Protein AF-A0A964CCB4-F1 (afdb_monomer)

pLDDT: mean 79.72, std 9.69, range [61.81, 94.62]

Structure (mmCIF, N/CA/C/O backbone):
data_AF-A0A964CCB4-F1
#
_entry.id   AF-A0A964CCB4-F1
#
loop_
_atom_site.group_PDB
_atom_site.id
_atom_site.type_symbol
_atom_site.label_atom_id
_atom_site.label_alt_id
_atom_site.label_comp_id
_atom_site.label_asym_id
_atom_site.label_entity_id
_atom_site.label_seq_id
_atom_site.pdbx_PDB_ins_code
_atom_site.Cartn_x
_atom_site.Cartn_y
_atom_site.Cartn_z
_atom_site.occupancy
_atom_site.B_iso_or_equiv
_atom_site.auth_seq_id
_atom_site.auth_comp_id
_atom_site.auth_asym_id
_atom_site.auth_atom_id
_atom_site.pdbx_PDB_model_num
ATOM 1 N N . MET A 1 1 ? -17.212 7.388 25.214 1.00 61.81 1 MET A N 1
ATOM 2 C CA . MET A 1 1 ? -15.816 7.767 24.886 1.00 61.81 1 MET A CA 1
ATOM 3 C C . MET A 1 1 ? -15.110 6.676 24.082 1.00 61.81 1 MET A C 1
ATOM 5 O O . MET A 1 1 ? -14.204 7.015 23.341 1.00 61.81 1 MET A O 1
ATOM 9 N N . GLU A 1 2 ? -15.570 5.421 24.143 1.00 65.25 2 GLU A N 1
ATOM 10 C CA . GLU A 1 2 ? -15.034 4.282 23.373 1.00 65.25 2 GLU A CA 1
ATOM 11 C C . GLU A 1 2 ? -15.274 4.381 21.849 1.00 65.25 2 GLU A C 1
ATOM 13 O O . GLU A 1 2 ? -14.494 3.853 21.061 1.00 65.25 2 GLU A O 1
ATOM 18 N N . ASP A 1 3 ? -16.310 5.101 21.399 1.00 74.31 3 ASP A N 1
ATOM 19 C CA . ASP A 1 3 ? -16.619 5.224 19.963 1.00 74.31 3 ASP A CA 1
ATOM 20 C C . ASP A 1 3 ? -15.598 6.066 19.184 1.00 74.31 3 ASP A C 1
ATOM 22 O O . ASP A 1 3 ? -15.291 5.766 18.032 1.00 74.31 3 ASP A O 1
ATOM 26 N N . ILE A 1 4 ? -15.040 7.108 19.810 1.00 86.38 4 ILE A N 1
ATOM 27 C CA . ILE A 1 4 ? -14.054 7.996 19.169 1.00 86.38 4 ILE A CA 1
ATOM 28 C C . ILE A 1 4 ? -12.733 7.257 18.949 1.00 86.38 4 ILE A C 1
ATOM 30 O O . ILE A 1 4 ? -12.121 7.394 17.891 1.00 86.38 4 ILE A O 1
ATOM 34 N N . GLU A 1 5 ? -12.319 6.444 19.920 1.00 84.12 5 GLU A N 1
ATOM 35 C CA . GLU A 1 5 ? -11.136 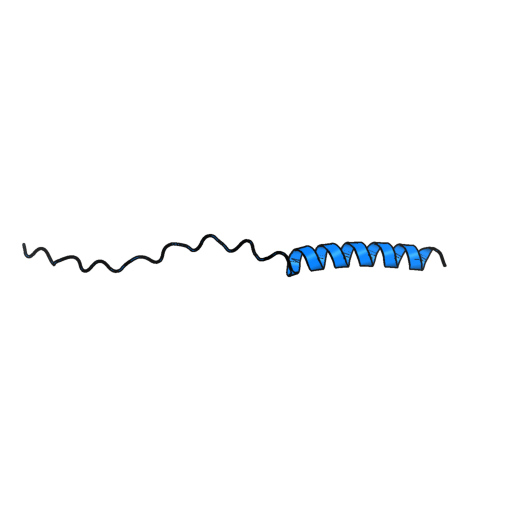5.586 19.806 1.00 84.12 5 GLU A CA 1
ATOM 36 C C . GLU A 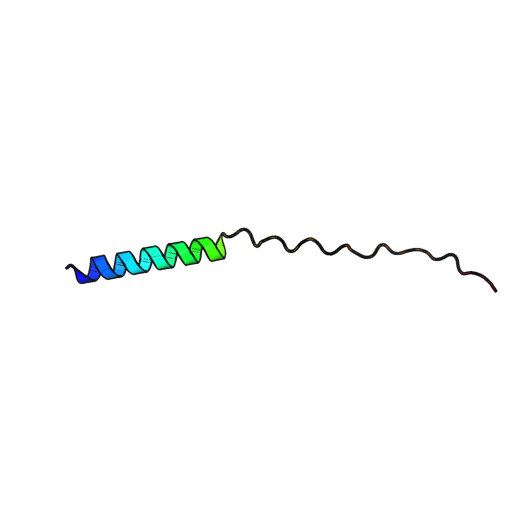1 5 ? -11.276 4.614 18.635 1.00 84.12 5 GLU A C 1
ATOM 38 O O . GLU A 1 5 ? -10.394 4.527 17.784 1.00 84.12 5 GLU A O 1
ATOM 43 N N . LYS A 1 6 ? -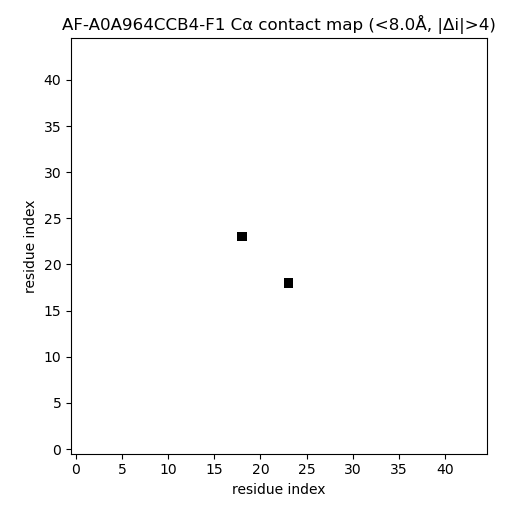12.442 3.975 18.513 1.00 85.94 6 LYS A N 1
ATOM 44 C CA . LYS A 1 6 ? -12.730 3.022 17.437 1.00 85.94 6 LYS A CA 1
ATOM 45 C C . LYS A 1 6 ? -12.679 3.660 16.045 1.00 85.94 6 LYS A C 1
ATOM 47 O O . LYS A 1 6 ? -12.167 3.060 15.100 1.00 85.94 6 LYS A O 1
ATOM 52 N N . VAL A 1 7 ? -13.189 4.887 15.922 1.00 92.06 7 VAL A N 1
ATOM 53 C CA . VAL A 1 7 ? -13.156 5.659 14.670 1.00 92.06 7 VAL A CA 1
ATOM 54 C C . VAL A 1 7 ? -11.728 6.091 14.327 1.00 92.06 7 VAL A C 1
ATOM 56 O O . VAL A 1 7 ? -11.326 6.013 13.167 1.00 92.06 7 VAL A O 1
ATOM 59 N N . LEU A 1 8 ? -10.929 6.498 15.319 1.00 91.69 8 LEU A N 1
ATOM 60 C CA . LEU A 1 8 ? -9.517 6.839 15.116 1.00 91.69 8 LEU A CA 1
ATOM 61 C C . LEU A 1 8 ? -8.686 5.632 14.662 1.00 91.69 8 LEU A C 1
ATOM 63 O O . LEU A 1 8 ? -7.822 5.784 13.795 1.00 91.69 8 LEU A O 1
ATOM 67 N N . GLU A 1 9 ? -8.970 4.443 15.196 1.00 89.44 9 GLU A N 1
ATOM 68 C CA . GLU A 1 9 ? -8.352 3.183 14.769 1.00 89.44 9 GLU A CA 1
ATOM 69 C C . GLU A 1 9 ? -8.622 2.916 13.276 1.00 89.44 9 GLU A C 1
ATOM 71 O O . GLU A 1 9 ? -7.699 2.678 12.495 1.00 89.44 9 GLU A O 1
ATOM 76 N N . GLN A 1 10 ? -9.884 3.057 12.851 1.00 89.81 10 GLN A N 1
ATOM 77 C CA . GLN A 1 10 ? -10.286 2.900 11.449 1.00 89.81 10 GLN A CA 1
ATOM 78 C C . GLN A 1 10 ? -9.614 3.924 10.529 1.00 89.81 10 GLN A C 1
ATOM 80 O O . GLN A 1 10 ? -9.144 3.562 9.449 1.00 89.81 10 GLN A O 1
ATOM 85 N N . ILE A 1 11 ? -9.527 5.188 10.949 1.00 94.62 11 ILE A N 1
ATOM 86 C CA . ILE A 1 11 ? -8.866 6.239 10.165 1.00 94.62 11 ILE A CA 1
ATOM 87 C C . ILE A 1 11 ? -7.375 5.929 10.003 1.00 94.62 11 ILE A C 1
ATOM 89 O O . ILE A 1 11 ? -6.844 6.080 8.904 1.00 94.62 11 ILE A O 1
ATOM 93 N N . LYS A 1 12 ? -6.692 5.449 11.049 1.00 90.88 12 LYS A N 1
ATOM 94 C CA . LYS A 1 12 ? -5.274 5.063 10.970 1.00 90.88 12 LYS A CA 1
ATOM 95 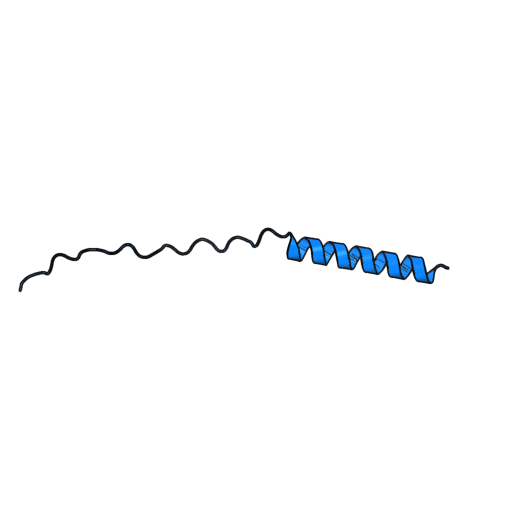C C . LYS A 1 12 ? -5.025 3.967 9.938 1.00 90.88 12 LYS A C 1
ATOM 97 O O . LYS A 1 12 ? -4.082 4.083 9.154 1.00 90.88 12 LYS A O 1
ATOM 102 N N . GLU A 1 13 ? -5.858 2.929 9.911 1.00 90.62 13 GLU A N 1
ATOM 103 C CA . GLU A 1 13 ? -5.723 1.866 8.910 1.00 90.62 13 GLU A CA 1
ATOM 104 C C . GLU A 1 13 ? -5.955 2.379 7.487 1.00 90.62 13 GLU A C 1
ATOM 106 O O . GLU A 1 13 ? -5.219 2.022 6.564 1.00 90.62 13 GLU A O 1
ATOM 111 N N . TRP A 1 14 ? -6.950 3.249 7.309 1.00 92.88 14 TRP A N 1
ATOM 112 C CA . TRP A 1 14 ? -7.232 3.878 6.022 1.00 92.88 14 TRP A CA 1
ATOM 113 C C . TRP A 1 14 ? -6.081 4.761 5.547 1.00 92.88 14 TRP A C 1
ATOM 115 O O . TRP A 1 14 ? -5.674 4.665 4.391 1.00 92.88 14 TRP A O 1
ATOM 125 N N . VAL A 1 15 ? -5.514 5.574 6.441 1.00 93.44 15 VAL A N 1
ATOM 126 C CA . VAL A 1 15 ? -4.360 6.430 6.143 1.00 93.44 15 VAL A CA 1
ATOM 127 C C . VAL A 1 15 ? -3.151 5.585 5.751 1.00 93.44 15 VAL A C 1
ATOM 129 O O . VAL A 1 15 ? -2.472 5.923 4.789 1.00 93.44 15 VAL A O 1
ATOM 132 N N . ARG A 1 16 ? -2.907 4.453 6.422 1.00 87.81 16 ARG A N 1
ATOM 133 C CA . ARG A 1 16 ? -1.795 3.556 6.080 1.00 87.81 16 ARG A CA 1
ATOM 134 C C . ARG A 1 16 ? -1.924 2.987 4.666 1.00 87.81 16 ARG A C 1
ATOM 136 O O . ARG A 1 16 ? -0.962 3.052 3.912 1.00 87.81 16 ARG A O 1
ATOM 143 N N . LYS A 1 17 ? -3.115 2.517 4.284 1.00 85.69 17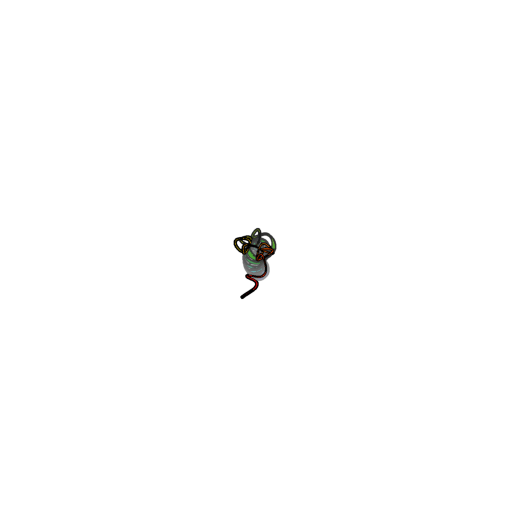 LYS A N 1
ATOM 144 C CA . LYS A 1 17 ? -3.390 2.024 2.921 1.00 85.69 17 LYS A CA 1
ATOM 145 C C . LYS A 1 17 ? -3.284 3.128 1.868 1.00 85.69 17 LYS A C 1
ATOM 147 O O . LYS A 1 17 ? -2.774 2.888 0.780 1.00 85.69 17 LYS A O 1
ATOM 152 N N . LEU A 1 18 ? -3.735 4.340 2.194 1.00 89.25 18 LEU A N 1
ATOM 153 C CA . LEU A 1 18 ? -3.582 5.518 1.336 1.00 89.25 18 LEU A CA 1
ATOM 154 C C . LEU A 1 18 ? -2.108 5.854 1.106 1.00 89.25 18 LEU A C 1
ATOM 156 O O . LEU A 1 18 ? -1.704 6.066 -0.031 1.00 89.25 18 LEU A O 1
ATOM 160 N N . ILE A 1 19 ? -1.307 5.861 2.172 1.00 87.31 19 ILE A N 1
ATOM 161 C CA . ILE A 1 19 ? 0.134 6.105 2.100 1.00 87.31 19 ILE A CA 1
ATOM 162 C C . ILE A 1 19 ? 0.826 4.991 1.310 1.00 87.31 19 ILE A C 1
ATOM 164 O O . ILE A 1 19 ? 1.654 5.298 0.467 1.00 87.31 19 ILE A O 1
ATOM 168 N N . GLU A 1 20 ? 0.478 3.722 1.518 1.00 83.62 20 GLU A N 1
ATOM 169 C CA . GLU A 1 20 ? 1.038 2.602 0.749 1.00 83.62 20 GLU A CA 1
ATOM 170 C C . GLU A 1 20 ? 0.659 2.654 -0.737 1.00 83.62 20 GLU A C 1
ATOM 172 O O . GLU A 1 20 ? 1.470 2.270 -1.572 1.00 83.62 20 GLU A O 1
ATOM 177 N N . GLY A 1 21 ? -0.529 3.153 -1.091 1.00 84.00 21 GLY A N 1
ATOM 178 C CA . GLY A 1 21 ? -0.934 3.342 -2.487 1.00 84.00 21 GLY A CA 1
ATOM 179 C C . GLY A 1 21 ? -0.286 4.559 -3.157 1.00 84.00 21 GLY A C 1
ATOM 180 O O . GLY A 1 21 ? 0.080 4.488 -4.322 1.00 84.00 21 GLY A O 1
ATOM 181 N N . LEU A 1 22 ? -0.121 5.665 -2.423 1.00 81.31 22 LEU A N 1
ATOM 182 C CA . LEU A 1 22 ? 0.454 6.921 -2.930 1.00 81.31 22 LEU A CA 1
ATOM 183 C C . LEU A 1 22 ? 1.987 6.940 -2.922 1.00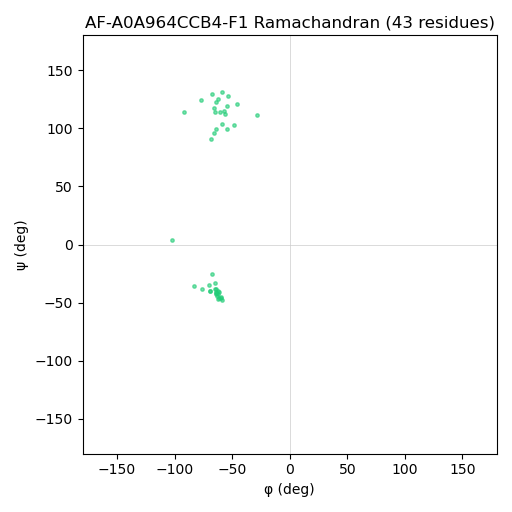 81.31 22 LEU A C 1
ATOM 185 O O . LEU A 1 22 ? 2.598 7.560 -3.786 1.00 81.31 22 LEU A O 1
ATOM 189 N N . LEU A 1 23 ? 2.600 6.315 -1.915 1.00 73.75 23 LEU A N 1
ATOM 190 C CA . LEU A 1 23 ? 4.050 6.175 -1.759 1.00 73.75 23 LEU A CA 1
ATOM 191 C C . LEU A 1 23 ? 4.544 4.787 -2.149 1.00 73.75 23 LEU A C 1
ATOM 193 O O . LEU A 1 23 ? 5.740 4.528 -2.002 1.00 73.75 23 LEU A O 1
ATOM 197 N N . SER A 1 24 ? 3.674 3.900 -2.654 1.00 68.00 24 SER A N 1
ATOM 198 C CA . SER A 1 24 ? 4.184 2.827 -3.498 1.00 68.00 24 SER A CA 1
ATOM 199 C C . SER A 1 24 ? 4.970 3.527 -4.591 1.00 68.00 24 SER A C 1
ATOM 201 O O . SER A 1 24 ? 4.391 4.361 -5.293 1.00 68.00 24 SER A O 1
ATOM 203 N N . PRO A 1 25 ? 6.281 3.267 -4.714 1.00 67.69 25 PRO A N 1
ATOM 204 C CA . PRO A 1 25 ? 6.972 3.654 -5.918 1.00 67.69 25 PRO A CA 1
ATOM 205 C C . PRO A 1 25 ? 6.217 2.911 -7.007 1.00 67.69 25 PRO A C 1
ATOM 207 O O . PRO A 1 25 ? 6.307 1.684 -7.057 1.00 67.69 25 PRO A O 1
ATOM 210 N N . GLU A 1 26 ? 5.376 3.641 -7.754 1.00 61.94 26 GLU A N 1
ATOM 211 C CA . GLU A 1 26 ? 4.753 3.205 -9.001 1.00 61.94 26 GLU A CA 1
ATOM 212 C C . GLU A 1 26 ? 5.725 2.215 -9.607 1.00 61.94 26 GLU A C 1
ATOM 214 O O . GLU A 1 26 ? 6.874 2.601 -9.860 1.00 61.94 26 GLU A O 1
ATOM 219 N N . ALA A 1 27 ? 5.335 0.934 -9.640 1.00 63.91 27 ALA A N 1
ATOM 220 C CA . ALA A 1 27 ? 6.182 -0.126 -10.153 1.00 63.91 27 ALA A CA 1
ATOM 221 C C . ALA A 1 27 ? 6.540 0.345 -11.547 1.00 63.91 27 ALA A C 1
ATOM 223 O O . ALA A 1 27 ? 5.660 0.345 -12.406 1.00 63.91 27 ALA A O 1
ATOM 224 N N . GLN A 1 28 ? 7.746 0.913 -11.689 1.00 65.25 28 GLN A N 1
ATOM 225 C CA . GLN A 1 28 ? 8.059 1.735 -12.844 1.00 65.25 28 GLN A CA 1
ATOM 226 C C . GLN A 1 28 ? 7.797 0.819 -14.023 1.00 65.25 28 GLN A C 1
ATOM 228 O O . GLN A 1 28 ? 8.434 -0.240 -14.070 1.00 65.25 28 GLN A O 1
ATOM 233 N N . PRO A 1 29 ? 6.795 1.130 -14.871 1.00 71.25 29 PRO A N 1
ATOM 234 C CA . PRO A 1 29 ? 6.458 0.241 -15.960 1.00 71.25 29 PRO A CA 1
ATOM 235 C C . PRO A 1 29 ? 7.761 0.020 -16.706 1.00 71.25 29 PRO A C 1
ATOM 237 O O . PRO A 1 29 ? 8.487 0.990 -16.955 1.00 71.25 29 PRO A O 1
ATOM 240 N N . GLU A 1 30 ? 8.112 -1.251 -16.922 1.00 73.69 30 GLU A N 1
ATOM 241 C CA . GLU A 1 30 ? 9.350 -1.598 -17.607 1.00 73.69 30 GLU A CA 1
ATOM 242 C C . GLU A 1 30 ? 9.449 -0.700 -18.838 1.00 73.69 30 GLU A C 1
ATOM 244 O O . GLU A 1 30 ? 8.510 -0.639 -19.633 1.00 73.69 30 GLU A O 1
ATOM 249 N N . LEU A 1 31 ? 10.523 0.093 -18.916 1.00 77.56 31 LEU A N 1
ATOM 250 C CA . LEU A 1 31 ? 10.660 1.101 -19.959 1.00 77.56 31 LEU A CA 1
ATOM 251 C C . LEU A 1 31 ? 10.538 0.400 -21.311 1.00 77.56 31 LEU A C 1
ATOM 253 O O . LEU A 1 31 ? 11.409 -0.392 -21.677 1.00 77.56 31 LEU A O 1
ATOM 257 N N . GLU A 1 32 ? 9.461 0.683 -22.045 1.00 80.81 32 GLU A N 1
ATOM 258 C CA . GLU A 1 32 ? 9.298 0.141 -23.387 1.00 80.81 32 GLU A CA 1
ATOM 259 C C . GLU A 1 32 ? 10.488 0.600 -24.247 1.00 80.81 32 GLU A C 1
ATOM 261 O O . GLU A 1 32 ? 10.842 1.788 -24.242 1.00 80.81 32 GLU A O 1
ATOM 266 N N . PRO A 1 33 ? 11.152 -0.315 -24.975 1.00 82.94 33 PRO A N 1
ATOM 267 C CA . PRO A 1 33 ? 12.291 0.051 -25.797 1.00 82.94 33 PRO A CA 1
ATOM 268 C C . PRO A 1 33 ? 11.846 1.011 -26.904 1.00 82.94 33 PRO A C 1
ATOM 270 O O . PRO A 1 33 ? 10.989 0.690 -27.728 1.00 82.94 33 PRO A O 1
ATOM 273 N N . ILE A 1 34 ? 12.466 2.191 -26.951 1.00 84.69 34 ILE A N 1
ATOM 274 C CA . ILE A 1 34 ? 12.232 3.164 -28.020 1.00 84.69 34 ILE A CA 1
ATOM 275 C C . ILE A 1 34 ? 12.785 2.584 -29.333 1.0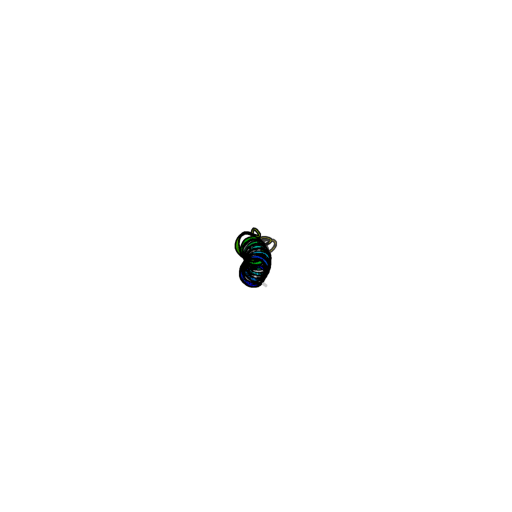0 84.69 34 ILE A C 1
ATOM 277 O O . ILE A 1 34 ? 13.945 2.157 -29.367 1.00 84.69 34 ILE A O 1
ATOM 281 N N . PRO A 1 35 ? 12.006 2.575 -30.432 1.00 82.94 35 PRO A N 1
ATOM 282 C CA . PRO A 1 35 ? 12.483 2.072 -31.712 1.00 82.94 35 PRO A CA 1
ATOM 283 C C . PRO A 1 35 ? 13.658 2.917 -32.217 1.00 82.94 35 PRO A C 1
ATOM 285 O O . PRO A 1 35 ? 13.555 4.135 -32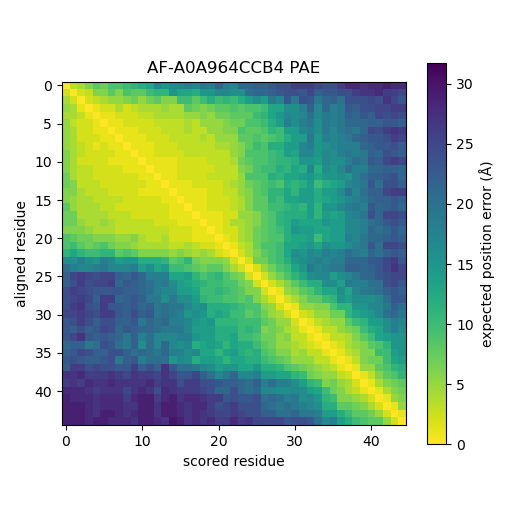.370 1.00 82.94 35 PRO A O 1
ATOM 288 N N . ILE A 1 36 ? 14.781 2.259 -32.506 1.00 84.69 36 ILE A N 1
ATOM 289 C CA . ILE A 1 36 ? 15.963 2.911 -33.074 1.00 84.69 36 ILE A CA 1
ATOM 290 C C . ILE A 1 36 ? 15.707 3.153 -34.570 1.00 84.69 36 ILE A C 1
ATOM 292 O O . ILE A 1 36 ? 15.434 2.194 -35.298 1.00 84.69 36 ILE A O 1
ATOM 296 N N . PRO A 1 37 ? 15.814 4.398 -35.068 1.00 82.94 37 PRO A N 1
ATOM 297 C CA . PRO A 1 37 ? 15.674 4.671 -36.491 1.00 82.94 37 PRO A CA 1
ATOM 298 C C . PRO A 1 37 ? 16.814 4.005 -37.271 1.00 82.94 37 PRO A C 1
ATOM 300 O O . PRO A 1 37 ? 17.983 4.367 -37.138 1.00 82.94 37 PRO A O 1
ATOM 303 N N . VAL A 1 38 ? 16.470 3.022 -38.105 1.00 83.88 38 VAL A N 1
ATOM 304 C CA . VAL A 1 38 ? 17.413 2.368 -39.018 1.00 83.88 38 VAL A CA 1
ATOM 305 C C . VAL A 1 38 ? 17.376 3.101 -40.354 1.00 83.88 38 VAL A C 1
ATOM 307 O O . VAL A 1 38 ? 16.379 3.040 -41.074 1.00 83.88 38 VAL A O 1
ATOM 310 N N . ASN A 1 39 ? 18.477 3.759 -40.725 1.00 81.31 39 ASN A N 1
ATOM 311 C CA . ASN A 1 39 ? 18.665 4.238 -42.094 1.00 81.31 39 ASN A CA 1
ATOM 312 C C . ASN A 1 39 ? 18.843 3.022 -43.009 1.00 81.31 39 ASN A C 1
ATOM 314 O O . ASN A 1 39 ? 19.954 2.526 -43.190 1.00 81.31 39 ASN A O 1
ATOM 318 N N . GLN A 1 40 ? 17.743 2.514 -43.563 1.00 72.62 40 GLN A N 1
ATOM 319 C CA . GLN A 1 40 ? 17.796 1.461 -44.569 1.00 72.62 40 GLN A CA 1
ATOM 320 C C . GLN A 1 40 ? 18.468 2.033 -45.826 1.00 72.62 40 GLN A C 1
ATOM 322 O O . GLN A 1 40 ? 17.932 2.977 -46.420 1.00 72.62 40 GLN A O 1
ATOM 327 N N . PRO A 1 41 ? 19.630 1.510 -46.264 1.00 74.12 41 PRO A N 1
ATOM 328 C CA . PRO A 1 41 ? 20.185 1.902 -47.546 1.00 74.12 41 PRO A CA 1
ATOM 329 C C . PRO A 1 41 ? 19.163 1.514 -48.614 1.00 74.12 41 PRO A C 1
ATOM 331 O O . PRO A 1 41 ? 18.859 0.336 -48.799 1.00 74.12 41 PRO A O 1
ATOM 334 N N . ARG A 1 42 ? 18.587 2.529 -49.271 1.00 69.38 42 ARG A N 1
ATOM 335 C CA . ARG A 1 42 ? 17.671 2.388 -50.407 1.00 69.38 42 ARG A CA 1
ATOM 336 C C . ARG A 1 42 ? 18.310 1.416 -51.395 1.00 69.38 42 ARG A C 1
ATOM 338 O O . ARG A 1 42 ? 19.240 1.785 -52.110 1.00 69.38 42 ARG A O 1
ATOM 345 N N . HIS A 1 43 ? 17.829 0.178 -51.410 1.00 66.94 43 HIS A N 1
ATOM 346 C CA . HIS A 1 43 ? 18.214 -0.801 -52.409 1.00 66.94 43 HIS A CA 1
ATOM 347 C C . HIS A 1 43 ? 17.681 -0.268 -53.741 1.00 66.94 43 HIS A C 1
ATOM 349 O O . HIS A 1 43 ? 16.488 -0.362 -54.028 1.00 66.94 43 HIS A O 1
ATOM 355 N N . ARG A 1 44 ? 18.546 0.423 -54.491 1.00 67.88 44 ARG A N 1
ATOM 356 C CA . ARG A 1 44 ? 18.281 0.805 -55.875 1.00 67.88 44 ARG A CA 1
ATOM 357 C C . ARG A 1 44 ? 18.177 -0.503 -56.652 1.00 67.88 44 ARG A C 1
ATOM 359 O O . ARG A 1 44 ? 19.198 -1.135 -56.908 1.00 67.88 44 ARG A O 1
ATOM 366 N N . ARG A 1 45 ? 16.940 -0.928 -56.904 1.00 67.06 45 ARG A N 1
ATOM 367 C CA . ARG A 1 45 ? 16.640 -1.840 -58.005 1.00 67.06 45 ARG A CA 1
ATOM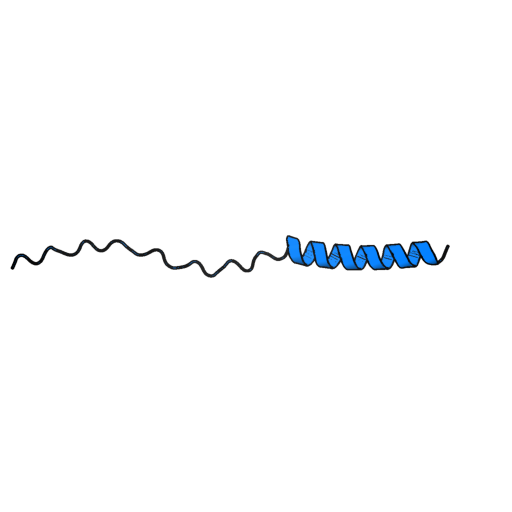 368 C C . ARG A 1 45 ? 16.819 -1.097 -59.319 1.00 67.06 45 ARG A C 1
ATOM 370 O O . ARG A 1 45 ? 16.514 0.119 -59.329 1.00 67.06 45 ARG A O 1
#

Foldseek 3Di:
DVVVVVVVVVVVVVVVVVCCVVVVPPPPPPPDDDDDDDPDDPPDD

Solvent-accessible surface area (backbone atoms only — not comparable to full-atom values): 3041 Å² total; per-residue (Å²): 120,70,66,60,54,55,50,51,53,53,49,52,56,51,50,50,54,49,47,52,65,70,66,39,73,68,75,70,70,76,77,75,81,77,85,76,87,74,85,71,78,79,80,80,123

Radius of gyration: 26.57 Å; Cα contacts (8 Å, |Δi|>4): 1; chains: 1; bounding box: 37×10×83 Å

Sequence (45 aa):
MEDIEKVLEQIKEWVRKLIEGLLSPEAQPELEPIPIPVNQPRHRR

Mean predicted aligned error: 12.96 Å

Secondary structure (DSSP, 8-state):
-HHHHHHHHHHHHHHHHHHHHHSS-------PPPPP---------